Protein AF-A0A6M0K5T2-F1 (afdb_monomer_lite)

Foldseek 3Di:
DDPVLLVVLQVQLVVLQVVLVVCVVVVNLVSSLVSLVSSCVSPNDPVSVVSNVVSPDDPPPPVPPPCPPPPDPPPPPPPPPPDDPDDDDDDDDDDDDD

Secondary structure (DSSP, 8-state):
--HHHHHHHHHHHHHHHHHHHHHHTTT-HHHHHHHHHHHHHH---HHHHHHHHHHTS----GGG------S--------SS-S---------------

pLDDT: mean 76.74, std 20.26, range [39.12, 97.62]

Structure (mmCIF, N/CA/C/O backbone):
data_AF-A0A6M0K5T2-F1
#
_entry.id   AF-A0A6M0K5T2-F1
#
loop_
_atom_site.group_PDB
_atom_site.id
_atom_site.type_symbol
_atom_site.label_atom_id
_atom_site.label_alt_id
_atom_site.label_comp_id
_atom_site.label_asym_id
_atom_site.label_entity_id
_atom_site.label_seq_id
_atom_site.pdbx_PDB_ins_code
_atom_site.Cartn_x
_atom_site.Cartn_y
_atom_site.Cartn_z
_atom_site.occupancy
_atom_site.B_iso_or_equiv
_atom_site.auth_seq_id
_atom_site.auth_comp_id
_atom_site.auth_asym_id
_atom_site.auth_atom_id
_atom_site.pdbx_PDB_model_num
ATOM 1 N N . MET A 1 1 ? 20.606 2.559 -18.306 1.00 57.50 1 MET A N 1
ATOM 2 C CA . MET A 1 1 ? 19.568 2.303 -17.287 1.00 57.50 1 MET A CA 1
ATOM 3 C C . MET A 1 1 ? 18.577 1.339 -17.914 1.00 57.50 1 MET A C 1
ATOM 5 O O . MET A 1 1 ? 18.104 1.637 -19.005 1.00 57.50 1 MET A O 1
ATOM 9 N N . ASP A 1 2 ? 18.362 0.172 -17.315 1.00 89.38 2 ASP A N 1
ATOM 10 C CA . ASP A 1 2 ? 17.487 -0.853 -17.888 1.00 89.38 2 ASP A CA 1
ATOM 11 C C . ASP A 1 2 ? 16.018 -0.458 -17.671 1.00 89.38 2 ASP A C 1
ATOM 13 O O . ASP A 1 2 ? 15.538 -0.409 -16.537 1.00 89.38 2 ASP A O 1
ATOM 17 N N . HIS A 1 3 ? 15.322 -0.120 -18.758 1.00 85.94 3 HIS A N 1
ATOM 18 C CA . HIS A 1 3 ? 13.907 0.260 -18.721 1.00 85.94 3 HIS A CA 1
ATOM 19 C C . HIS A 1 3 ? 13.021 -0.858 -18.156 1.00 85.94 3 HIS A C 1
ATOM 21 O O . HIS A 1 3 ? 12.017 -0.564 -17.506 1.00 85.94 3 HIS A O 1
ATOM 27 N N . GLY A 1 4 ? 13.399 -2.127 -18.351 1.00 89.06 4 GLY A N 1
ATOM 28 C CA . GLY A 1 4 ? 12.655 -3.267 -17.821 1.00 89.06 4 GLY A CA 1
ATOM 29 C C . GLY A 1 4 ? 12.651 -3.289 -16.294 1.00 89.06 4 GLY A C 1
ATOM 30 O O . GLY A 1 4 ? 11.608 -3.519 -15.683 1.00 89.06 4 GLY A O 1
ATOM 31 N N . LEU A 1 5 ? 13.784 -2.961 -15.667 1.00 89.69 5 LEU A N 1
ATOM 32 C CA . LEU A 1 5 ? 13.885 -2.875 -14.207 1.00 89.69 5 LEU A CA 1
ATOM 33 C C . LEU A 1 5 ? 13.053 -1.723 -13.632 1.00 89.69 5 LEU A C 1
ATOM 35 O O . LEU A 1 5 ? 12.438 -1.882 -12.579 1.00 89.69 5 LEU A O 1
ATOM 39 N N . LEU A 1 6 ? 13.000 -0.582 -14.326 1.00 89.31 6 LEU A N 1
ATOM 40 C CA . LEU A 1 6 ? 12.192 0.560 -13.892 1.00 89.31 6 LEU A CA 1
ATOM 41 C C . LEU A 1 6 ? 10.694 0.222 -13.910 1.00 89.31 6 LEU A C 1
ATOM 43 O O . LEU A 1 6 ? 10.005 0.444 -12.916 1.00 89.31 6 LEU A O 1
ATOM 47 N N . LEU A 1 7 ? 10.212 -0.373 -15.006 1.00 92.75 7 LEU A N 1
ATOM 48 C CA . LEU A 1 7 ? 8.815 -0.797 -15.134 1.00 92.75 7 LEU A CA 1
ATOM 49 C C . LEU A 1 7 ? 8.447 -1.875 -14.108 1.00 92.75 7 LEU A C 1
ATOM 51 O O . LEU A 1 7 ? 7.377 -1.812 -13.504 1.00 92.75 7 LEU A O 1
ATOM 55 N N . ALA A 1 8 ? 9.341 -2.836 -13.862 1.00 92.31 8 ALA A N 1
ATOM 56 C CA . ALA A 1 8 ? 9.123 -3.863 -12.847 1.00 92.31 8 ALA A CA 1
ATOM 57 C C . ALA A 1 8 ? 9.000 -3.262 -11.435 1.00 92.31 8 ALA A C 1
ATOM 59 O O . ALA A 1 8 ? 8.143 -3.687 -10.658 1.00 92.31 8 ALA A O 1
ATOM 60 N N . ALA A 1 9 ? 9.811 -2.250 -11.108 1.00 91.38 9 ALA A N 1
ATOM 61 C CA . ALA A 1 9 ? 9.731 -1.551 -9.828 1.00 91.38 9 ALA A CA 1
ATOM 62 C C . ALA A 1 9 ? 8.417 -0.765 -9.674 1.00 91.38 9 ALA A C 1
ATOM 64 O O . ALA A 1 9 ? 7.812 -0.791 -8.602 1.00 91.38 9 ALA A O 1
ATOM 65 N N . GLU A 1 10 ? 7.943 -0.110 -10.738 1.00 92.31 10 GLU A N 1
ATOM 66 C CA . GLU A 1 10 ? 6.657 0.602 -10.743 1.00 92.31 10 GLU A CA 1
ATOM 67 C C . GLU A 1 10 ? 5.473 -0.342 -10.537 1.00 92.31 10 GLU A C 1
ATOM 69 O O . GLU A 1 10 ? 4.654 -0.122 -9.644 1.00 92.31 10 GLU A O 1
ATOM 74 N N . GLN A 1 11 ? 5.423 -1.435 -11.300 1.00 94.94 11 GLN A N 1
ATOM 75 C CA . GLN A 1 11 ? 4.375 -2.447 -11.165 1.00 94.94 11 GLN A CA 1
ATOM 76 C C . GLN A 1 11 ? 4.418 -3.127 -9.792 1.00 94.94 11 GLN A C 1
ATOM 78 O O . GLN A 1 11 ? 3.377 -3.404 -9.196 1.00 94.94 11 GLN A O 1
ATOM 83 N N . GLY A 1 12 ? 5.619 -3.387 -9.265 1.00 95.56 12 GLY A N 1
ATOM 84 C CA . GLY A 1 12 ? 5.806 -3.935 -7.924 1.00 95.56 12 GLY A CA 1
ATOM 85 C C . GLY A 1 12 ? 5.253 -3.011 -6.840 1.00 95.56 12 GLY A C 1
ATOM 86 O O . GLY A 1 12 ? 4.513 -3.466 -5.968 1.00 95.56 12 GLY A O 1
ATOM 87 N N . ALA A 1 13 ? 5.550 -1.713 -6.927 1.00 94.44 13 ALA A N 1
ATOM 88 C CA . ALA A 1 13 ? 5.008 -0.715 -6.012 1.00 94.44 13 ALA A CA 1
ATOM 89 C C . ALA A 1 13 ? 3.475 -0.647 -6.094 1.00 94.44 13 ALA A C 1
ATOM 91 O O . ALA A 1 13 ? 2.798 -0.727 -5.072 1.00 94.44 13 ALA A O 1
ATOM 92 N N . GLU A 1 14 ? 2.909 -0.599 -7.302 1.00 95.88 14 GLU A N 1
ATOM 93 C CA . GLU A 1 14 ? 1.457 -0.555 -7.487 1.00 95.88 14 GLU A CA 1
ATOM 94 C C . GLU A 1 14 ? 0.754 -1.784 -6.887 1.00 95.88 14 GLU A C 1
ATOM 96 O O . GLU A 1 14 ? -0.258 -1.654 -6.193 1.00 95.88 14 GLU A O 1
ATOM 101 N N . ARG A 1 15 ? 1.310 -2.986 -7.094 1.00 97.06 15 ARG A N 1
ATOM 102 C CA . ARG A 1 15 ? 0.778 -4.222 -6.502 1.00 97.06 15 ARG A CA 1
ATOM 103 C C . ARG A 1 15 ? 0.780 -4.174 -4.977 1.00 97.06 15 ARG A C 1
ATOM 105 O O . ARG A 1 15 ? -0.194 -4.606 -4.366 1.00 97.06 15 ARG A O 1
ATOM 112 N N . LEU A 1 16 ? 1.837 -3.639 -4.371 1.00 97.44 16 LEU A N 1
A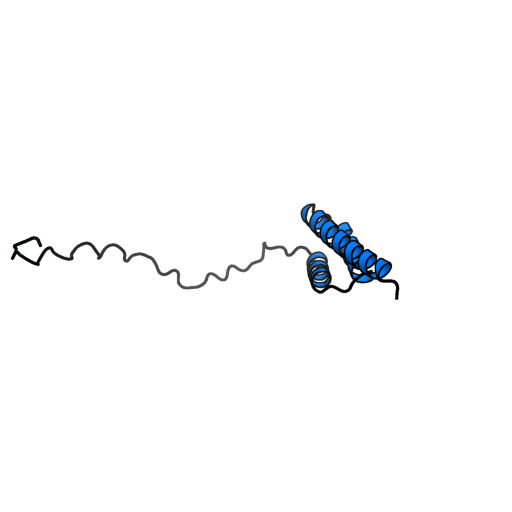TOM 113 C CA . LEU A 1 16 ? 1.937 -3.498 -2.918 1.00 97.44 16 LEU A CA 1
ATOM 114 C C . LEU A 1 16 ? 0.930 -2.484 -2.361 1.00 97.44 16 LEU A C 1
ATOM 116 O O . LEU A 1 16 ? 0.342 -2.743 -1.315 1.00 97.44 16 LEU A O 1
ATOM 120 N N . VAL A 1 17 ? 0.662 -1.381 -3.068 1.00 96.56 17 VAL A N 1
ATOM 121 C CA . VAL A 1 17 ? -0.402 -0.435 -2.677 1.00 96.56 17 VAL A CA 1
ATOM 122 C C . VAL A 1 17 ? -1.774 -1.106 -2.722 1.00 96.56 17 VAL A C 1
ATOM 124 O O . VAL A 1 17 ? -2.548 -0.978 -1.776 1.00 96.56 17 VAL A O 1
ATOM 127 N N . ARG A 1 18 ? -2.077 -1.858 -3.788 1.00 97.12 18 ARG A N 1
ATOM 128 C CA . ARG A 1 18 ? -3.347 -2.598 -3.896 1.00 97.12 18 ARG A CA 1
ATOM 129 C C . ARG A 1 18 ? -3.499 -3.634 -2.780 1.00 97.12 18 ARG A C 1
ATOM 131 O O . ARG A 1 18 ? -4.584 -3.755 -2.219 1.00 97.12 18 ARG A O 1
ATOM 138 N N . GLN A 1 19 ? -2.419 -4.342 -2.444 1.00 97.31 19 GLN A N 1
ATOM 139 C CA . GLN A 1 19 ? -2.397 -5.287 -1.327 1.00 97.31 19 GLN A CA 1
ATOM 140 C C . GLN A 1 19 ? -2.684 -4.579 0.002 1.00 97.31 19 GLN A C 1
ATOM 142 O O . GLN A 1 19 ? -3.577 -5.003 0.724 1.00 97.31 19 GLN A O 1
ATOM 147 N N . ALA A 1 20 ? -2.021 -3.452 0.272 1.00 96.38 20 ALA A N 1
ATOM 148 C CA . ALA A 1 20 ? -2.241 -2.691 1.496 1.00 96.38 20 ALA A CA 1
ATOM 149 C C . ALA A 1 20 ? -3.690 -2.209 1.655 1.00 96.38 20 ALA A C 1
ATOM 151 O O . ALA A 1 20 ? -4.233 -2.254 2.751 1.00 96.38 20 ALA A O 1
ATOM 152 N N . ILE A 1 21 ? -4.337 -1.777 0.568 1.00 96.12 21 ILE A N 1
ATOM 153 C CA . ILE A 1 21 ? -5.758 -1.393 0.594 1.00 96.12 21 ILE A CA 1
ATOM 154 C C . ILE A 1 21 ? -6.636 -2.598 0.956 1.00 96.12 21 ILE A C 1
ATOM 156 O O . ILE A 1 21 ? -7.575 -2.460 1.736 1.00 96.12 21 ILE A O 1
ATOM 160 N N . ALA A 1 22 ? -6.332 -3.778 0.410 1.00 97.62 22 ALA A N 1
ATOM 161 C CA . ALA A 1 22 ? -7.061 -4.998 0.736 1.00 97.62 22 ALA A CA 1
ATOM 162 C C . ALA A 1 22 ? -6.843 -5.438 2.193 1.00 97.62 22 ALA A C 1
ATOM 164 O O . ALA A 1 22 ? -7.770 -5.963 2.800 1.00 97.62 22 ALA A O 1
ATOM 165 N N . ASP A 1 23 ? -5.651 -5.220 2.748 1.00 96.25 23 ASP A N 1
ATOM 166 C CA . ASP A 1 23 ? -5.334 -5.542 4.144 1.00 96.25 23 ASP A CA 1
ATOM 167 C C . ASP A 1 23 ? -6.014 -4.563 5.111 1.00 96.25 23 ASP A C 1
ATOM 169 O O . ASP A 1 23 ? -6.641 -5.001 6.072 1.00 96.25 23 ASP A O 1
ATOM 173 N N . LEU A 1 24 ? -6.051 -3.263 4.783 1.00 93.94 24 LEU A N 1
ATOM 174 C CA . LEU A 1 24 ? -6.857 -2.276 5.516 1.00 93.94 24 LEU A CA 1
ATOM 175 C C . LEU A 1 24 ? -8.347 -2.631 5.515 1.00 93.94 24 LEU A C 1
ATOM 177 O O . LEU A 1 24 ? -9.006 -2.503 6.538 1.00 93.94 24 LEU A O 1
ATOM 181 N N . ALA A 1 25 ? -8.882 -3.109 4.389 1.00 95.19 25 ALA A N 1
ATOM 182 C CA . ALA A 1 25 ? -10.279 -3.538 4.303 1.00 95.19 25 ALA A CA 1
ATOM 183 C C . ALA A 1 25 ? -10.591 -4.800 5.132 1.00 95.19 25 ALA A C 1
ATOM 185 O O . ALA A 1 25 ? -11.761 -5.128 5.324 1.00 95.19 25 ALA A O 1
ATOM 186 N N . ARG A 1 26 ? -9.563 -5.523 5.594 1.00 96.06 26 ARG A N 1
ATOM 187 C CA . ARG A 1 26 ? -9.673 -6.696 6.475 1.00 96.06 26 ARG A CA 1
ATOM 188 C C . ARG A 1 26 ? -9.297 -6.386 7.927 1.00 96.06 26 ARG A C 1
ATOM 190 O O . ARG A 1 26 ? -9.120 -7.325 8.695 1.00 96.06 26 ARG A O 1
ATOM 197 N N . ASP A 1 27 ? -9.142 -5.108 8.277 1.00 93.19 27 ASP A N 1
ATOM 198 C CA . ASP A 1 27 ? -8.622 -4.641 9.570 1.00 93.19 27 ASP A CA 1
ATOM 199 C C . ASP A 1 27 ? -7.213 -5.171 9.918 1.00 93.19 27 ASP A C 1
ATOM 201 O O . ASP A 1 27 ? -6.778 -5.112 11.068 1.00 93.19 27 ASP A O 1
ATOM 205 N N . ASP A 1 28 ? -6.445 -5.634 8.924 1.00 95.31 28 ASP A N 1
ATOM 206 C CA . ASP A 1 28 ? -5.045 -6.028 9.104 1.00 95.31 28 ASP A CA 1
ATOM 207 C C . ASP A 1 28 ? -4.123 -4.819 8.890 1.00 95.31 28 ASP A C 1
ATOM 209 O O . ASP A 1 28 ? -3.466 -4.630 7.858 1.00 95.31 28 ASP A O 1
ATOM 213 N N . GLN A 1 29 ? -4.123 -3.942 9.893 1.00 94.44 29 GLN A N 1
ATOM 214 C CA . GLN A 1 29 ? -3.366 -2.693 9.881 1.00 94.44 29 GLN A CA 1
ATOM 215 C C . GLN A 1 29 ? -1.848 -2.934 9.820 1.00 94.44 29 GLN A C 1
ATOM 217 O O . GLN A 1 29 ? -1.134 -2.191 9.143 1.00 94.44 29 GLN A O 1
ATOM 222 N N . GLU A 1 30 ? -1.339 -3.979 10.481 1.00 95.31 30 GLU A N 1
ATOM 223 C CA . GLU A 1 30 ? 0.094 -4.284 10.491 1.00 95.31 30 GLU A CA 1
ATOM 224 C C . GLU A 1 30 ? 0.579 -4.721 9.102 1.00 95.31 30 GLU A C 1
ATOM 226 O O . GLU A 1 30 ? 1.557 -4.163 8.587 1.00 95.31 30 GLU A O 1
ATOM 231 N N . ALA A 1 31 ? -0.123 -5.661 8.458 1.00 95.06 31 ALA A N 1
ATOM 232 C CA . ALA A 1 31 ? 0.218 -6.100 7.108 1.00 95.06 31 ALA A CA 1
ATOM 233 C C . ALA A 1 31 ? 0.136 -4.944 6.101 1.00 95.06 31 ALA A C 1
ATOM 235 O O . ALA A 1 31 ? 1.042 -4.775 5.274 1.00 95.06 31 ALA A O 1
ATOM 236 N N . ALA A 1 32 ? -0.883 -4.086 6.224 1.00 96.50 32 ALA A N 1
ATOM 237 C CA . ALA A 1 32 ? -1.028 -2.903 5.386 1.00 96.50 32 ALA A CA 1
ATOM 238 C C . ALA A 1 32 ? 0.161 -1.937 5.515 1.00 96.50 32 ALA A C 1
ATOM 240 O O . ALA A 1 32 ? 0.711 -1.492 4.501 1.00 96.50 32 ALA A O 1
ATOM 241 N N . ILE A 1 33 ? 0.605 -1.639 6.743 1.00 96.19 33 ILE A N 1
ATOM 242 C CA . ILE A 1 33 ? 1.776 -0.784 6.997 1.00 96.19 33 ILE A CA 1
ATOM 243 C C . ILE A 1 33 ? 3.027 -1.386 6.348 1.00 96.19 33 ILE A C 1
ATOM 245 O O . ILE A 1 33 ? 3.752 -0.679 5.639 1.00 96.19 33 ILE A O 1
ATOM 249 N N . GLN A 1 34 ? 3.272 -2.687 6.537 1.00 97.19 34 GLN A N 1
ATOM 250 C CA . GLN A 1 34 ? 4.435 -3.359 5.953 1.00 97.19 34 GLN A CA 1
ATOM 251 C C . GLN A 1 34 ? 4.414 -3.306 4.417 1.00 97.19 34 GLN A C 1
ATOM 253 O O . GLN A 1 34 ? 5.441 -3.032 3.785 1.00 97.19 34 GLN A O 1
ATOM 258 N N . ALA A 1 35 ? 3.252 -3.526 3.797 1.00 96.69 35 ALA A N 1
ATOM 259 C CA . ALA A 1 35 ? 3.086 -3.445 2.349 1.00 96.69 35 ALA A CA 1
ATOM 260 C C . ALA A 1 35 ? 3.344 -2.021 1.815 1.00 96.69 35 ALA A C 1
ATOM 262 O O . ALA A 1 35 ? 4.067 -1.857 0.827 1.00 96.69 35 ALA A O 1
ATOM 263 N N . LEU A 1 36 ? 2.847 -0.984 2.498 1.00 96.06 36 LEU A N 1
ATOM 264 C CA . LEU A 1 36 ? 3.066 0.421 2.126 1.00 96.06 36 LEU A CA 1
ATOM 265 C C . LEU A 1 36 ? 4.532 0.840 2.260 1.00 96.06 36 LEU A C 1
ATOM 267 O O . LEU A 1 36 ? 5.066 1.500 1.366 1.00 96.06 36 LEU A O 1
ATOM 271 N N . GLN A 1 37 ? 5.213 0.417 3.326 1.00 96.38 37 GLN A N 1
ATOM 272 C CA . GLN A 1 37 ? 6.646 0.669 3.500 1.00 96.38 37 GLN A CA 1
ATOM 273 C C . GLN A 1 37 ? 7.469 0.038 2.369 1.00 96.38 37 GLN A C 1
ATOM 275 O O . GLN A 1 37 ? 8.332 0.701 1.789 1.00 96.38 37 GLN A O 1
ATOM 280 N N . ARG A 1 38 ? 7.163 -1.213 1.991 1.00 95.81 38 ARG A N 1
ATOM 281 C CA . ARG A 1 38 ? 7.812 -1.886 0.852 1.00 95.81 38 ARG A CA 1
ATOM 282 C C . ARG A 1 38 ? 7.519 -1.176 -0.470 1.00 95.81 38 ARG A C 1
ATOM 284 O O . ARG A 1 38 ? 8.432 -1.000 -1.272 1.00 95.81 38 ARG A O 1
ATOM 291 N N . SER A 1 39 ? 6.287 -0.710 -0.681 1.00 95.88 39 SER A N 1
ATOM 292 C CA . SER A 1 39 ? 5.938 0.081 -1.867 1.00 95.88 39 SER A CA 1
ATOM 293 C C . SER A 1 39 ? 6.775 1.357 -1.956 1.00 95.88 39 SER A C 1
ATOM 295 O O . SER A 1 39 ? 7.305 1.671 -3.020 1.00 95.88 39 SER A O 1
ATOM 297 N N . LEU A 1 40 ? 6.927 2.083 -0.845 1.00 94.75 40 LEU A N 1
ATOM 298 C CA . LEU A 1 40 ? 7.690 3.333 -0.792 1.00 94.75 40 LEU A CA 1
ATOM 299 C C . LEU A 1 40 ? 9.193 3.133 -1.006 1.00 94.75 40 LEU A C 1
ATOM 301 O O . LEU A 1 40 ? 9.853 4.035 -1.531 1.00 94.75 40 LEU A O 1
ATOM 305 N N . ALA A 1 41 ? 9.722 1.966 -0.632 1.00 94.56 41 ALA A N 1
ATOM 306 C CA . ALA A 1 41 ? 11.100 1.584 -0.921 1.00 94.56 41 ALA A CA 1
ATOM 307 C C . ALA A 1 41 ? 11.343 1.377 -2.428 1.00 94.56 41 ALA A C 1
ATOM 309 O O . ALA A 1 41 ? 12.427 1.694 -2.912 1.00 94.56 41 ALA A O 1
ATOM 310 N N . LEU A 1 42 ? 10.336 0.901 -3.172 1.00 93.06 42 LEU A N 1
ATOM 311 C CA . LEU A 1 42 ? 10.402 0.755 -4.632 1.00 93.06 42 LEU A CA 1
ATOM 312 C C . LEU A 1 42 ? 10.149 2.083 -5.360 1.00 93.06 42 LEU A C 1
ATOM 314 O O . LEU A 1 42 ? 10.896 2.460 -6.262 1.00 93.06 42 LEU A O 1
ATOM 318 N N . ARG A 1 43 ? 9.097 2.810 -4.969 1.00 92.19 43 ARG A N 1
ATOM 319 C CA . ARG A 1 43 ? 8.676 4.077 -5.580 1.00 92.19 43 ARG A CA 1
ATOM 320 C C . ARG A 1 43 ? 8.053 4.990 -4.526 1.00 92.19 43 ARG A C 1
ATOM 322 O O . ARG A 1 43 ? 7.040 4.673 -3.909 1.00 92.19 43 ARG A O 1
ATOM 329 N N . ARG A 1 44 ? 8.610 6.193 -4.383 1.00 90.06 44 ARG A N 1
ATOM 330 C CA . ARG A 1 44 ? 8.067 7.238 -3.502 1.00 90.06 44 ARG A CA 1
ATOM 331 C C . ARG A 1 44 ? 6.853 7.911 -4.143 1.00 90.06 44 ARG A C 1
ATOM 333 O O . ARG A 1 44 ? 6.989 8.937 -4.802 1.00 90.06 44 ARG A O 1
ATOM 340 N N . THR A 1 45 ? 5.673 7.325 -3.968 1.00 90.62 45 THR A N 1
ATOM 341 C CA . THR A 1 45 ? 4.405 7.910 -4.432 1.00 90.62 45 THR A CA 1
ATOM 342 C C . THR A 1 45 ? 3.690 8.661 -3.302 1.00 90.62 45 THR A C 1
ATOM 344 O O . THR A 1 45 ? 3.608 8.103 -2.204 1.00 90.62 45 THR A O 1
ATOM 347 N N . PRO A 1 46 ? 3.091 9.841 -3.555 1.00 91.00 46 PRO A N 1
ATOM 348 C CA . PRO A 1 46 ? 2.328 10.580 -2.543 1.00 91.00 46 PRO A CA 1
ATOM 349 C C . PRO A 1 46 ? 1.178 9.770 -1.934 1.00 91.00 46 PRO A C 1
ATOM 351 O O . PRO A 1 46 ? 0.981 9.783 -0.724 1.00 91.00 46 PRO A O 1
ATOM 354 N N . LEU A 1 47 ? 0.463 8.989 -2.751 1.00 90.38 47 LEU A N 1
ATOM 355 C CA . LEU A 1 47 ? -0.648 8.158 -2.282 1.00 90.38 47 LEU A CA 1
ATOM 356 C C . LEU A 1 47 ? -0.213 7.166 -1.193 1.00 90.38 47 LEU A C 1
ATOM 358 O O . LEU A 1 47 ? -0.822 7.125 -0.130 1.00 90.38 47 LEU A O 1
ATOM 362 N N . ALA A 1 48 ? 0.866 6.409 -1.422 1.00 92.75 48 ALA A N 1
ATOM 363 C CA . ALA A 1 48 ? 1.375 5.458 -0.433 1.00 92.75 48 ALA A CA 1
ATOM 364 C C . ALA A 1 48 ? 1.847 6.144 0.863 1.00 92.75 48 ALA A C 1
ATOM 366 O O . ALA A 1 48 ? 1.725 5.561 1.935 1.00 92.75 48 ALA A O 1
ATOM 367 N N . GLN A 1 49 ? 2.334 7.390 0.794 1.00 92.75 49 GLN A N 1
ATOM 368 C CA . GLN A 1 49 ? 2.686 8.171 1.987 1.00 92.75 49 GLN A CA 1
ATOM 369 C C . GLN A 1 49 ? 1.443 8.563 2.790 1.00 92.75 49 GLN A C 1
ATOM 371 O O . GLN A 1 49 ? 1.425 8.395 4.007 1.00 92.75 49 GLN A O 1
ATOM 376 N N . HIS A 1 50 ? 0.396 9.048 2.118 1.00 93.88 50 HIS A N 1
ATOM 377 C CA . HIS A 1 50 ? -0.861 9.404 2.775 1.00 93.88 50 HIS A CA 1
ATOM 378 C C . HIS A 1 50 ? -1.559 8.182 3.376 1.00 93.88 50 HIS A C 1
ATOM 380 O O . HIS A 1 50 ? -2.018 8.249 4.513 1.00 93.88 50 HIS A O 1
ATOM 386 N N . LEU A 1 51 ? -1.574 7.057 2.657 1.00 92.94 51 LEU A N 1
ATOM 387 C CA . LEU A 1 51 ? -2.103 5.794 3.172 1.00 92.94 51 LEU A CA 1
ATOM 388 C C . LEU A 1 51 ? -1.304 5.295 4.376 1.00 92.94 51 LEU A C 1
ATOM 390 O O . LEU A 1 51 ? -1.902 4.833 5.339 1.00 92.94 51 LEU A O 1
ATOM 394 N N . LEU A 1 52 ? 0.026 5.425 4.361 1.00 94.12 52 LEU A N 1
ATOM 395 C CA . LEU A 1 52 ? 0.857 5.023 5.495 1.00 94.12 52 LEU A CA 1
ATOM 396 C C . LEU A 1 52 ? 0.594 5.905 6.716 1.00 94.12 52 LEU A C 1
ATOM 398 O O . LEU A 1 52 ? 0.479 5.390 7.825 1.00 94.12 52 LEU A O 1
ATOM 402 N N . ALA A 1 53 ? 0.472 7.219 6.517 1.00 93.00 53 ALA A N 1
ATOM 403 C CA . ALA A 1 53 ? 0.130 8.144 7.589 1.00 93.00 53 ALA A CA 1
ATOM 404 C C . ALA A 1 53 ? -1.247 7.816 8.180 1.00 93.00 53 ALA A C 1
ATOM 406 O O . ALA A 1 53 ?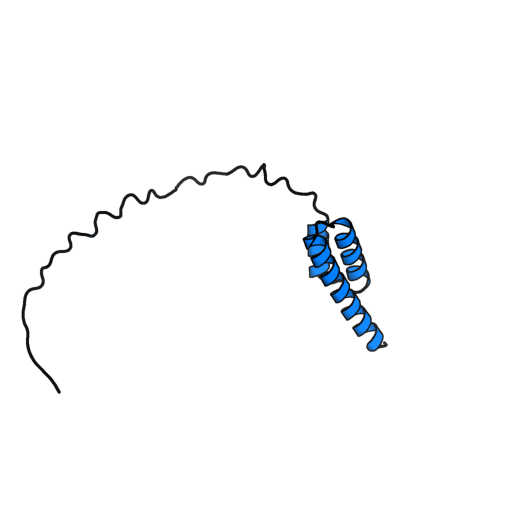 -1.377 7.748 9.396 1.00 93.00 53 ALA A O 1
ATOM 407 N N . PHE A 1 54 ? -2.242 7.547 7.329 1.00 92.25 54 PHE A N 1
ATOM 408 C CA . PHE A 1 54 ? -3.573 7.118 7.751 1.00 92.25 54 PHE A CA 1
ATOM 409 C C . PHE A 1 54 ? -3.524 5.809 8.54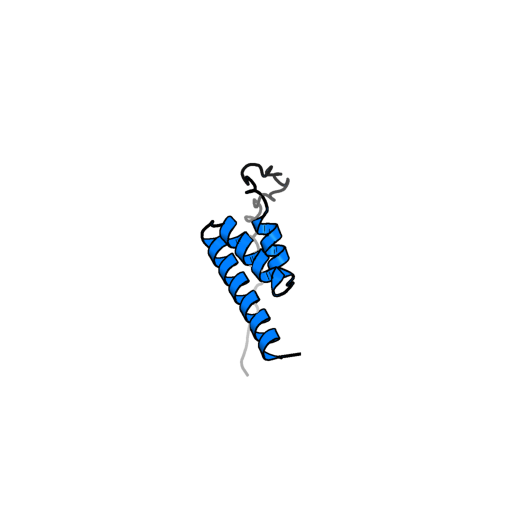8 1.00 92.25 54 PHE A C 1
ATOM 411 O O . PHE A 1 54 ? -4.004 5.760 9.675 1.00 92.25 54 PHE A O 1
ATOM 418 N N . ALA A 1 55 ? -2.876 4.782 7.997 1.00 91.25 55 ALA A N 1
ATOM 419 C CA . ALA A 1 55 ? -2.761 3.466 8.611 1.00 91.25 55 ALA A CA 1
ATOM 420 C C . ALA A 1 55 ? -1.904 3.459 9.883 1.00 91.25 55 ALA A C 1
ATOM 422 O O . ALA A 1 55 ? -1.948 2.489 10.616 1.00 91.25 55 ALA A O 1
ATOM 423 N N . SER A 1 56 ? -1.112 4.496 10.163 1.00 90.81 56 SER A N 1
ATOM 424 C CA . SER A 1 56 ? -0.300 4.580 11.390 1.00 90.81 56 SER A CA 1
ATOM 425 C C . SER A 1 56 ? -0.987 5.363 12.512 1.00 90.81 56 SER A C 1
ATOM 427 O O . SER A 1 56 ? -0.441 5.457 13.611 1.00 90.81 56 SER A O 1
ATOM 429 N N . LEU A 1 57 ? -2.151 5.965 12.250 1.00 87.31 57 LEU A N 1
ATOM 430 C CA . LEU A 1 57 ? -2.903 6.661 13.287 1.00 87.31 57 LEU A CA 1
ATOM 431 C C . LEU A 1 57 ? -3.539 5.636 14.236 1.00 87.31 57 LEU A C 1
ATOM 433 O O . LEU A 1 57 ? -4.043 4.607 13.778 1.00 87.31 57 LEU A O 1
ATOM 437 N N . PRO A 1 58 ? -3.554 5.908 15.552 1.00 75.75 58 PRO A N 1
ATOM 438 C CA . PRO A 1 58 ? -4.350 5.110 16.468 1.00 75.75 58 PRO A CA 1
ATOM 439 C C . PRO A 1 58 ? -5.830 5.223 16.073 1.00 75.75 58 PRO A C 1
ATOM 441 O O . PRO A 1 58 ? -6.239 6.282 15.573 1.00 75.75 58 PRO A O 1
ATOM 444 N N . PRO A 1 59 ? -6.637 4.170 16.298 1.00 68.81 59 PRO A N 1
ATOM 445 C CA . PRO A 1 59 ? -8.072 4.240 16.070 1.00 68.81 59 PRO A CA 1
ATOM 446 C C . PRO A 1 59 ? -8.612 5.439 16.847 1.00 68.81 59 PRO A C 1
ATOM 448 O O . PRO A 1 59 ? -8.488 5.518 18.069 1.00 68.81 59 PRO A O 1
ATOM 451 N N . ARG A 1 60 ? -9.136 6.430 16.119 1.00 64.06 60 ARG A N 1
ATOM 452 C CA . ARG A 1 60 ? -9.822 7.549 16.755 1.00 64.06 60 ARG A CA 1
ATOM 453 C C . ARG A 1 60 ? -11.121 6.998 17.301 1.00 64.06 60 ARG A C 1
ATOM 455 O O . ARG A 1 60 ? -11.968 6.558 16.528 1.00 64.06 60 ARG A O 1
ATOM 462 N N . ASP A 1 61 ? -11.257 7.038 18.616 1.00 58.22 61 ASP A N 1
ATOM 463 C CA . ASP A 1 61 ? -12.529 6.810 19.273 1.00 58.22 61 ASP A CA 1
ATOM 464 C C . ASP A 1 61 ? -13.474 7.938 18.827 1.00 58.22 61 ASP A C 1
ATOM 466 O O . ASP A 1 61 ? -13.380 9.083 19.266 1.00 58.22 61 ASP A O 1
ATOM 470 N N . LEU A 1 62 ? -14.333 7.650 17.846 1.00 60.56 62 LEU A N 1
ATOM 471 C CA . LEU A 1 62 ? -15.320 8.603 17.321 1.00 60.56 62 LEU A CA 1
ATOM 472 C C . LEU A 1 62 ? -16.478 8.832 18.310 1.00 60.56 62 LEU A C 1
ATOM 474 O O . LEU A 1 62 ? -17.440 9.527 17.990 1.00 60.56 62 LEU A O 1
ATOM 478 N N . SER A 1 63 ? -16.388 8.251 19.506 1.00 59.91 63 SER A N 1
ATOM 479 C CA . SER A 1 63 ? -17.322 8.420 20.614 1.00 59.91 63 SER A CA 1
ATOM 480 C C . SER A 1 63 ? -17.230 9.806 21.273 1.00 59.91 63 SER A C 1
ATOM 482 O O 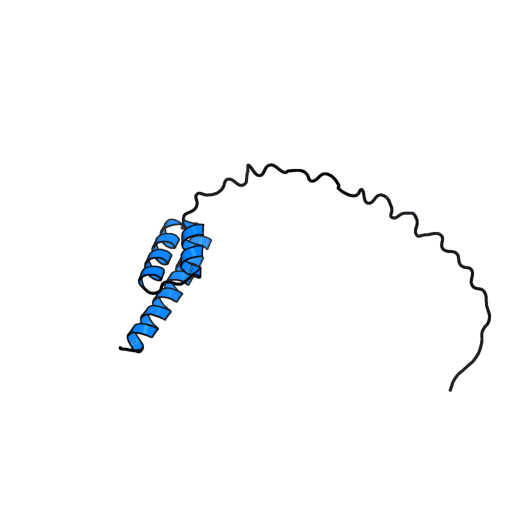. SER A 1 63 ? -18.211 10.260 21.857 1.00 59.91 63 SER A O 1
ATOM 484 N N . GLU A 1 64 ? -16.117 10.530 21.107 1.00 54.38 64 GLU A N 1
ATOM 485 C CA . GLU A 1 64 ? -15.922 11.891 21.632 1.00 54.38 64 GLU A CA 1
ATOM 486 C C . GLU A 1 64 ? -15.963 12.968 20.537 1.00 54.38 64 GLU A C 1
ATOM 488 O O . GLU A 1 64 ? -15.150 13.892 20.511 1.00 54.38 64 GLU A O 1
ATOM 493 N N . VAL A 1 65 ? -16.911 12.891 19.602 1.00 59.41 65 VAL A N 1
ATOM 494 C CA . VAL A 1 65 ? -17.263 14.095 18.840 1.00 59.41 65 VAL A CA 1
ATOM 495 C C . VAL A 1 65 ? -18.158 14.934 19.754 1.00 59.41 65 VAL A C 1
ATOM 497 O O . VAL A 1 65 ? -19.311 14.548 19.959 1.00 59.41 65 VAL A O 1
ATOM 500 N N . PRO A 1 66 ? -17.703 16.074 20.319 1.00 49.94 66 PRO A N 1
ATOM 501 C CA . PRO A 1 66 ? -18.639 17.021 20.891 1.00 49.94 66 PRO A CA 1
ATOM 502 C C . PRO A 1 66 ? -19.541 17.450 19.741 1.00 49.94 66 PRO A C 1
ATOM 504 O O . PRO A 1 66 ? -19.114 18.173 18.836 1.00 49.94 66 PRO A O 1
ATOM 507 N N . VAL A 1 67 ? -20.780 16.960 19.747 1.00 58.50 67 VAL A N 1
ATOM 508 C CA . VAL A 1 67 ? -21.851 17.485 18.912 1.00 58.50 67 VAL A CA 1
ATOM 509 C C . VAL A 1 67 ? -22.005 18.931 19.350 1.00 58.50 67 VAL A C 1
ATOM 511 O O . VAL A 1 67 ? -22.719 19.256 20.295 1.00 58.50 67 VAL A O 1
ATOM 514 N N . LYS A 1 68 ? -21.259 19.821 18.700 1.00 57.16 68 LYS A N 1
ATOM 515 C CA . LYS A 1 68 ? -21.524 21.245 18.743 1.00 57.16 68 LYS A CA 1
ATOM 516 C C . LYS A 1 68 ? -22.812 21.385 17.949 1.00 57.16 68 LYS A C 1
ATOM 518 O O . LYS A 1 68 ? -22.776 21.554 16.735 1.00 57.16 68 LYS A O 1
ATOM 523 N N . THR A 1 69 ? -23.939 21.181 18.627 1.00 54.50 69 THR A N 1
ATOM 524 C CA . THR A 1 69 ? -25.269 21.507 18.124 1.00 54.50 69 THR A CA 1
ATOM 525 C C . THR A 1 69 ? -25.168 22.917 17.566 1.00 54.50 69 THR A C 1
ATOM 527 O O . THR A 1 69 ? -24.947 23.873 18.317 1.00 54.50 69 THR A O 1
ATOM 530 N N . ALA A 1 70 ? -25.194 23.038 16.242 1.00 54.03 70 ALA A N 1
ATOM 531 C CA . ALA A 1 70 ? -25.288 24.330 15.598 1.00 54.03 70 ALA A CA 1
ATOM 532 C C . ALA A 1 70 ? -26.583 24.982 16.109 1.00 54.03 70 ALA A C 1
ATOM 534 O O . ALA A 1 70 ? -27.627 24.329 16.070 1.00 54.03 70 ALA A O 1
ATOM 535 N N . PRO A 1 71 ? -26.557 26.216 16.635 1.00 57.78 71 PRO A N 1
ATOM 536 C CA . PRO A 1 71 ? -27.795 26.932 16.856 1.00 57.78 71 PRO A CA 1
ATOM 537 C C . PRO A 1 71 ? -28.339 27.312 15.477 1.00 57.78 71 PRO A C 1
ATOM 539 O O . PRO A 1 71 ? -27.583 27.805 14.637 1.00 57.78 71 PRO A O 1
ATOM 542 N N . ASN A 1 72 ? -29.639 27.098 15.290 1.00 57.75 72 ASN A N 1
ATOM 543 C CA . ASN A 1 72 ? -30.452 27.389 14.104 1.00 57.75 72 ASN A CA 1
ATOM 544 C C . ASN A 1 72 ? -30.692 26.180 13.191 1.00 57.75 72 ASN A C 1
ATOM 546 O O . ASN A 1 72 ? -30.284 26.154 12.032 1.00 57.75 72 ASN A O 1
ATOM 550 N N . GLU A 1 73 ? -31.475 25.225 13.691 1.00 52.16 73 GLU A N 1
ATOM 551 C CA . GLU A 1 73 ? -32.541 24.686 12.847 1.00 52.16 73 GLU A CA 1
ATOM 552 C C . GLU A 1 73 ? -33.495 25.850 12.518 1.00 52.16 73 GLU A C 1
ATOM 554 O O . GLU A 1 73 ? -34.032 26.463 13.445 1.00 52.16 73 GLU A O 1
ATOM 559 N N . PRO A 1 74 ? -33.708 26.225 11.246 1.00 54.69 74 PRO A N 1
ATOM 560 C CA . PRO A 1 74 ? -34.912 26.955 10.901 1.00 54.69 74 PRO A CA 1
ATOM 561 C C . PRO A 1 74 ? -36.074 25.974 11.049 1.00 54.69 74 PRO A C 1
ATOM 563 O O . PRO A 1 74 ? -36.206 25.030 10.269 1.00 54.69 74 PRO A O 1
ATOM 566 N N . THR A 1 75 ? -36.892 26.179 12.077 1.00 55.12 75 THR A N 1
ATOM 567 C CA . THR A 1 75 ? -38.198 25.540 12.218 1.00 55.12 75 THR A CA 1
ATOM 568 C C . THR A 1 75 ? -38.960 25.753 10.911 1.00 55.12 75 THR A C 1
ATOM 570 O O . THR A 1 75 ? -39.293 26.884 10.556 1.00 55.12 75 THR A O 1
ATOM 573 N N . PHE A 1 76 ? -39.187 24.680 10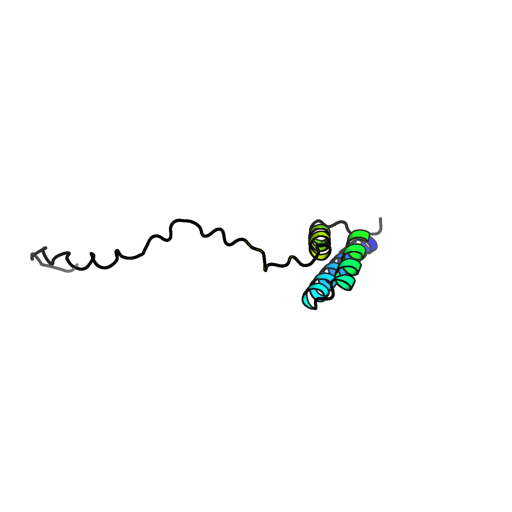.155 1.00 52.16 76 PHE A N 1
ATOM 574 C CA . PHE A 1 76 ? -39.937 24.681 8.895 1.00 52.16 76 PHE A CA 1
ATOM 575 C C . PHE A 1 76 ? -41.454 24.770 9.167 1.00 52.16 76 PHE A C 1
ATOM 577 O O . PHE A 1 76 ? -42.240 24.011 8.616 1.00 52.16 76 PHE A O 1
ATOM 584 N N . ASP A 1 77 ? -41.867 25.700 10.030 1.00 53.88 77 ASP A N 1
ATOM 585 C CA . ASP A 1 77 ? -43.262 25.907 10.458 1.00 53.88 77 ASP A CA 1
ATOM 586 C C . ASP A 1 77 ? -44.007 26.936 9.583 1.00 53.88 77 ASP A C 1
ATOM 588 O O . ASP A 1 77 ? -44.994 27.534 9.995 1.00 53.88 77 ASP A O 1
ATOM 592 N N . ALA A 1 78 ? -43.536 27.175 8.356 1.00 57.53 78 ALA A N 1
ATOM 593 C CA . ALA A 1 78 ? -44.095 28.192 7.461 1.00 57.53 78 ALA A CA 1
ATOM 594 C C . ALA A 1 78 ? -44.376 27.651 6.049 1.00 57.53 78 ALA A C 1
ATOM 596 O O . ALA A 1 78 ? -43.983 28.256 5.053 1.00 57.53 78 ALA A O 1
ATOM 597 N N . LEU A 1 79 ? -45.037 26.496 5.954 1.00 53.25 79 LEU A N 1
ATOM 598 C CA . LEU A 1 79 ? -45.543 25.960 4.681 1.00 53.25 79 LEU A CA 1
ATOM 599 C C . LEU A 1 79 ? -47.077 25.847 4.632 1.00 53.25 79 LEU A C 1
ATOM 601 O O . LEU A 1 79 ? -47.587 25.035 3.869 1.00 53.25 79 LEU A O 1
ATOM 605 N N . ASP A 1 80 ? -47.799 26.687 5.382 1.00 52.75 80 ASP A N 1
ATOM 606 C CA . ASP A 1 80 ? -49.275 26.722 5.355 1.00 52.75 80 ASP A CA 1
ATOM 607 C C . ASP A 1 80 ? -49.876 27.986 4.694 1.00 52.75 80 ASP A C 1
ATOM 609 O O . ASP A 1 80 ? -51.081 28.076 4.511 1.00 52.75 80 ASP A O 1
ATOM 613 N N . ASP A 1 81 ? -49.055 28.939 4.231 1.00 52.84 81 ASP A N 1
ATOM 614 C CA . ASP A 1 81 ? -49.538 30.222 3.668 1.00 52.84 81 ASP A CA 1
ATOM 615 C C . ASP A 1 81 ? -49.512 30.299 2.122 1.00 52.84 81 ASP A C 1
ATOM 617 O O . ASP A 1 81 ? -49.392 31.374 1.531 1.00 52.84 81 ASP A O 1
ATOM 621 N N . LEU A 1 82 ? -49.619 29.164 1.420 1.00 56.53 82 LEU A N 1
ATOM 622 C CA . LEU A 1 82 ? -49.623 29.123 -0.057 1.00 56.53 82 LEU A CA 1
ATOM 623 C C . LEU A 1 82 ? -50.910 28.560 -0.679 1.00 56.53 82 LEU A C 1
ATOM 625 O O . LEU A 1 82 ? -50.869 28.036 -1.792 1.00 56.53 82 LEU A O 1
ATOM 629 N N . GLN A 1 83 ? -52.056 28.704 -0.004 1.00 55.28 83 GLN A N 1
ATOM 630 C CA . GLN A 1 83 ? -53.350 28.255 -0.540 1.00 55.28 83 GLN A CA 1
ATOM 631 C C . GLN A 1 83 ? -54.400 29.330 -0.852 1.00 55.28 83 GLN A C 1
ATOM 633 O O . GLN A 1 83 ? -55.438 28.958 -1.380 1.00 55.28 83 GLN A O 1
ATOM 638 N N . ASP A 1 84 ? -54.110 30.626 -0.707 1.00 54.44 84 ASP A N 1
ATOM 639 C CA . ASP A 1 84 ? -55.048 31.693 -1.111 1.00 54.44 84 ASP A CA 1
ATOM 640 C C . ASP A 1 84 ? -54.413 32.686 -2.096 1.00 54.44 84 ASP A C 1
ATOM 642 O O . ASP A 1 84 ? -54.151 33.854 -1.806 1.00 54.44 84 ASP A O 1
ATOM 646 N N . ARG A 1 85 ? -54.153 32.209 -3.318 1.00 52.31 85 ARG A N 1
ATOM 647 C CA . ARG A 1 85 ? -54.066 33.083 -4.496 1.00 52.31 85 ARG A CA 1
ATOM 648 C C . ARG A 1 85 ? -55.141 32.701 -5.495 1.00 52.31 85 ARG A C 1
ATOM 650 O O . ARG A 1 85 ? -54.862 32.112 -6.534 1.00 52.31 85 ARG A O 1
ATOM 657 N N . ASP A 1 86 ? -56.357 33.045 -5.089 1.00 48.56 86 ASP A N 1
ATOM 658 C CA . ASP A 1 86 ? -57.434 33.600 -5.902 1.00 48.56 86 ASP A CA 1
ATOM 659 C C . ASP A 1 86 ? -57.204 33.554 -7.419 1.00 48.56 86 ASP A C 1
ATOM 661 O O . ASP A 1 86 ? -56.540 34.400 -8.027 1.00 48.56 86 ASP A O 1
ATOM 665 N N . ASP A 1 87 ? -57.842 32.557 -8.024 1.00 52.66 87 ASP A N 1
ATOM 666 C CA . ASP A 1 87 ? -58.920 32.751 -8.994 1.00 52.66 87 ASP A CA 1
ATOM 667 C C . ASP A 1 87 ? -59.406 34.210 -9.139 1.00 52.66 87 ASP A C 1
ATOM 669 O O . ASP A 1 87 ? -60.428 34.607 -8.583 1.00 52.66 87 ASP A O 1
ATOM 673 N N . ALA A 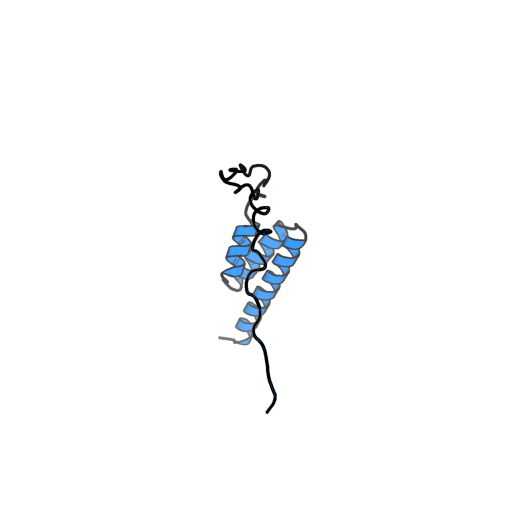1 88 ? -58.704 35.027 -9.926 1.00 53.44 88 ALA A N 1
ATOM 674 C CA . ALA A 1 88 ? -59.228 36.316 -10.383 1.00 53.44 88 ALA A CA 1
ATOM 675 C C . ALA A 1 88 ? -58.502 36.853 -11.627 1.00 53.44 88 ALA A C 1
ATOM 677 O O . ALA A 1 88 ? -57.948 37.948 -11.600 1.00 53.44 88 ALA A O 1
ATOM 678 N N . LEU A 1 89 ? -58.545 36.134 -12.752 1.00 53.56 89 LEU A N 1
ATOM 679 C CA . LEU A 1 89 ? -58.441 36.773 -14.071 1.00 53.56 89 LEU A CA 1
ATOM 680 C C . LEU A 1 89 ? -59.504 36.194 -15.000 1.00 53.56 89 LEU A C 1
ATOM 682 O O . LEU A 1 89 ? -59.333 35.153 -15.631 1.00 53.56 89 LEU A O 1
ATOM 686 N N . GLY A 1 90 ? -60.635 36.898 -15.014 1.00 44.12 90 GLY A N 1
ATOM 687 C CA . GLY A 1 90 ? -61.770 36.642 -15.877 1.00 44.12 90 GLY A CA 1
ATOM 688 C C . GLY A 1 90 ? -61.435 36.754 -17.362 1.00 44.12 90 GLY A C 1
ATOM 689 O O . GLY A 1 90 ? -60.636 37.580 -17.798 1.00 44.12 90 GLY A O 1
ATOM 690 N N . GLU A 1 91 ? -62.090 35.862 -18.093 1.00 48.72 91 GLU A N 1
ATOM 691 C CA . GLU A 1 91 ? -62.577 35.949 -19.465 1.00 48.72 91 GLU A CA 1
ATOM 692 C C . GLU A 1 91 ? -62.135 37.147 -20.320 1.00 48.72 91 GLU A C 1
ATOM 694 O O . GLU A 1 91 ? -62.552 38.276 -20.102 1.00 48.72 91 GLU A O 1
ATOM 699 N N . HIS A 1 92 ? -61.420 36.846 -21.404 1.00 49.25 92 HIS A N 1
ATOM 700 C CA . HIS A 1 92 ? -61.890 37.112 -22.767 1.00 49.25 92 HIS A CA 1
ATOM 701 C C . HIS A 1 92 ? -61.095 36.216 -23.733 1.00 49.25 92 HIS A C 1
ATOM 703 O O . HIS A 1 92 ? -59.924 36.458 -24.015 1.00 49.25 92 HIS A O 1
ATOM 709 N N . GLY A 1 93 ? -61.732 35.155 -24.241 1.00 45.41 93 GLY A N 1
ATOM 710 C CA . GLY A 1 93 ? -61.327 34.556 -25.520 1.00 45.41 93 GLY A CA 1
ATOM 711 C C . GLY A 1 93 ? -61.755 35.452 -26.699 1.00 45.41 93 GLY A C 1
ATOM 712 O O . GLY A 1 93 ? -62.257 36.552 -26.459 1.00 45.41 93 GLY A O 1
ATOM 713 N N . PRO A 1 94 ? -61.705 34.980 -27.961 1.00 52.22 94 PRO A N 1
ATOM 714 C CA . PRO A 1 94 ? -61.285 33.652 -28.424 1.00 52.22 94 PRO A CA 1
ATOM 715 C C . PRO A 1 94 ? -60.403 33.714 -29.703 1.00 52.22 94 PRO A C 1
ATOM 717 O O . PRO A 1 94 ? -59.964 34.780 -30.121 1.00 52.22 94 PRO A O 1
ATOM 720 N N . THR A 1 95 ? -60.256 32.558 -30.369 1.00 45.53 95 THR A N 1
ATOM 721 C CA . THR A 1 95 ? -59.893 32.340 -31.795 1.00 45.53 95 THR A CA 1
ATOM 722 C C . THR A 1 95 ? -58.434 32.539 -32.206 1.00 45.53 95 THR A C 1
ATOM 724 O O . THR A 1 95 ? -57.754 33.425 -31.723 1.00 45.53 95 THR A O 1
ATOM 727 N N . ALA A 1 96 ? -57.877 31.825 -33.177 1.00 42.00 96 ALA A N 1
ATOM 728 C CA . ALA A 1 96 ? -58.108 30.529 -33.812 1.00 42.00 96 ALA A CA 1
ATOM 729 C C . ALA A 1 96 ? -56.903 30.348 -34.759 1.00 42.00 96 ALA A C 1
ATOM 731 O O . ALA A 1 96 ? -56.347 31.331 -35.239 1.00 42.00 96 ALA A O 1
ATOM 732 N N . ALA A 1 97 ? -56.533 29.092 -34.989 1.00 43.22 97 ALA A N 1
ATOM 733 C CA . ALA A 1 97 ? -55.829 28.546 -36.151 1.00 43.22 97 ALA A CA 1
ATOM 734 C C . ALA A 1 97 ? -55.384 29.507 -37.280 1.00 43.22 97 ALA A C 1
ATOM 736 O O . ALA A 1 97 ? -56.230 30.083 -37.965 1.00 43.22 97 ALA A O 1
ATOM 737 N N . LEU A 1 98 ? -54.073 29.526 -37.557 1.00 39.12 98 LEU A N 1
ATOM 738 C CA . LEU A 1 98 ? -53.440 29.087 -38.820 1.00 39.12 98 LEU A CA 1
ATOM 739 C C . LEU A 1 98 ? -51.913 29.202 -38.730 1.00 39.12 98 LEU A C 1
ATOM 741 O O . LEU A 1 98 ? -51.427 30.255 -38.268 1.00 39.12 98 LEU A O 1
#

Radius of gyration: 31.37 Å; chains: 1; bounding box: 82×44×60 Å

Organism: NCBI:txid57489

Sequence (98 aa):
MDHGLLLAAEQGAERLVRQAIADLARDDQEAAIQALQRSLALRRTPLAQHLLAFASLPPRDLSEVPVKTAPNEPTFDALDDLQDRDDALGEHGPTAAL